Protein AF-A0A2G9Y124-F1 (afdb_monomer)

Sequence (92 aa):
MKGEYEKELEYFERSLKIAEELNTKMGIRIVLNNIGNVYGKWGEHEKALEYFKKSLRIAEELEDKGGISTLKMNIGSSYKLLGEVKRAEENI

pLDDT: mean 95.74, std 6.32, range [65.19, 98.88]

Foldseek 3Di:
DVVVLVVQLVVLVVQCVVCVVVVPLVSNLVSLQVNLVSCVVVLVLVSSLVSLVVSLVSCVVVVVPVSNVVSVVSNVVSVVSVVVVVVVVVVD

Structure (mmCIF, N/CA/C/O backbone):
data_AF-A0A2G9Y124-F1
#
_entry.id   AF-A0A2G9Y124-F1
#
loop_
_atom_site.group_PDB
_atom_site.id
_atom_site.type_symbol
_atom_site.label_atom_id
_atom_site.label_alt_id
_atom_site.label_comp_id
_atom_site.label_asym_id
_atom_site.label_entity_id
_atom_site.label_seq_id
_atom_site.pdbx_PDB_ins_code
_atom_site.Cartn_x
_atom_site.Cartn_y
_atom_site.Cartn_z
_atom_site.occupancy
_atom_site.B_iso_or_equiv
_atom_site.auth_seq_id
_atom_site.auth_comp_id
_atom_site.auth_asym_id
_atom_site.auth_atom_id
_atom_site.pdbx_PDB_model_num
ATOM 1 N N . MET A 1 1 ? 5.543 -0.860 19.390 1.00 70.69 1 MET A N 1
ATOM 2 C CA . MET A 1 1 ? 4.496 -0.827 18.349 1.00 70.69 1 MET A CA 1
ATOM 3 C C . MET A 1 1 ? 4.402 0.525 17.647 1.00 70.69 1 MET A C 1
ATOM 5 O O . MET A 1 1 ? 4.942 0.606 16.559 1.00 70.69 1 MET A O 1
ATOM 9 N N . LYS A 1 2 ? 3.833 1.605 18.223 1.00 79.19 2 LYS A N 1
ATOM 10 C CA . LYS A 1 2 ? 3.680 2.894 17.494 1.00 79.19 2 LYS A CA 1
ATOM 11 C C . LYS A 1 2 ? 4.983 3.415 16.853 1.00 79.19 2 LYS A C 1
ATOM 13 O O . LYS A 1 2 ? 5.030 3.618 15.648 1.00 79.19 2 LYS A O 1
ATOM 18 N N . GLY A 1 3 ? 6.059 3.520 17.637 1.00 88.62 3 GLY A N 1
ATOM 19 C CA . GLY A 1 3 ? 7.360 3.978 17.128 1.00 88.62 3 GLY A CA 1
ATOM 20 C C . GLY A 1 3 ? 8.063 3.005 16.168 1.00 88.62 3 GLY A C 1
ATOM 21 O O . GLY A 1 3 ? 8.951 3.413 15.427 1.00 88.62 3 GLY A O 1
ATOM 22 N N . GLU A 1 4 ? 7.678 1.725 16.146 1.00 93.69 4 GLU A N 1
ATOM 23 C CA . GLU A 1 4 ? 8.219 0.760 15.175 1.00 93.69 4 GLU A CA 1
ATOM 24 C C . GLU A 1 4 ? 7.576 0.969 13.805 1.00 93.69 4 GLU A C 1
ATOM 26 O O . GLU A 1 4 ? 8.284 0.965 12.803 1.00 93.69 4 GLU A O 1
ATOM 31 N N . TYR A 1 5 ? 6.265 1.230 13.767 1.00 95.81 5 TYR A N 1
ATOM 32 C CA . TYR A 1 5 ? 5.555 1.541 12.528 1.00 95.81 5 TYR A CA 1
ATOM 33 C C . TYR A 1 5 ? 5.987 2.881 11.932 1.00 95.81 5 TYR A C 1
ATOM 35 O O . TYR A 1 5 ? 6.194 2.959 10.727 1.00 95.81 5 TYR A O 1
ATOM 43 N N . GLU A 1 6 ? 6.190 3.917 12.752 1.00 96.44 6 GLU A N 1
ATOM 44 C CA . GLU A 1 6 ? 6.719 5.212 12.288 1.00 96.44 6 GLU A CA 1
ATOM 45 C C . GLU A 1 6 ? 8.103 5.053 11.645 1.00 96.44 6 GLU A C 1
ATOM 47 O O . GLU A 1 6 ? 8.348 5.561 10.551 1.00 96.44 6 GLU A O 1
ATOM 52 N N . LYS A 1 7 ? 8.985 4.267 12.273 1.00 96.94 7 LYS A N 1
ATOM 53 C CA . LYS A 1 7 ? 10.310 3.958 11.729 1.00 96.94 7 LYS A CA 1
ATOM 54 C C . LYS A 1 7 ? 10.231 3.130 10.440 1.00 96.94 7 LYS A C 1
ATOM 56 O O . LYS A 1 7 ? 10.977 3.391 9.502 1.00 96.94 7 LYS A O 1
ATOM 61 N N . GLU A 1 8 ? 9.351 2.129 10.378 1.00 97.38 8 GLU A N 1
ATOM 62 C CA . GLU A 1 8 ? 9.144 1.307 9.176 1.00 97.38 8 GLU A CA 1
ATOM 63 C C . GLU A 1 8 ? 8.619 2.155 8.001 1.00 97.38 8 GLU A C 1
ATOM 65 O O . GLU A 1 8 ? 9.117 2.024 6.880 1.00 97.38 8 GLU A O 1
ATOM 70 N N . LEU A 1 9 ? 7.685 3.078 8.262 1.00 98.25 9 LEU A N 1
ATOM 71 C CA . LEU A 1 9 ? 7.200 4.044 7.272 1.00 98.25 9 LEU A CA 1
ATOM 72 C C . LEU A 1 9 ? 8.320 4.952 6.769 1.00 98.25 9 LEU A C 1
ATOM 74 O O . LEU A 1 9 ? 8.465 5.085 5.559 1.00 98.25 9 LEU A O 1
ATOM 78 N N . GLU A 1 10 ? 9.157 5.500 7.652 1.00 98.12 10 GLU A N 1
ATOM 79 C CA . GLU A 1 10 ? 10.278 6.358 7.249 1.00 98.12 10 GLU A CA 1
ATOM 80 C C . GLU A 1 10 ? 11.229 5.640 6.271 1.00 98.12 10 GLU A C 1
ATOM 82 O O . GLU A 1 10 ? 11.671 6.215 5.270 1.00 98.12 10 GLU A O 1
ATOM 87 N N . TYR A 1 11 ? 11.527 4.357 6.511 1.00 98.25 11 TYR A N 1
ATOM 88 C CA . TYR A 1 11 ? 12.338 3.564 5.583 1.00 98.25 11 TYR A CA 1
ATOM 89 C C . TYR A 1 11 ? 11.652 3.367 4.229 1.00 98.25 11 TYR A C 1
ATOM 91 O O . TYR A 1 11 ? 12.306 3.500 3.189 1.00 98.25 11 TYR A O 1
ATOM 99 N N . PHE A 1 12 ? 10.352 3.065 4.216 1.00 98.50 12 PHE A N 1
ATOM 100 C CA . PHE A 1 12 ? 9.622 2.897 2.964 1.00 98.50 12 PHE A CA 1
ATOM 101 C C . PHE A 1 12 ? 9.417 4.217 2.214 1.00 98.50 12 PHE A C 1
ATOM 103 O O . PHE A 1 12 ? 9.517 4.214 0.994 1.00 98.50 12 PHE A O 1
ATOM 110 N N . GLU A 1 13 ? 9.234 5.350 2.888 1.00 98.00 13 GLU A N 1
ATOM 111 C CA . GLU A 1 13 ? 9.168 6.673 2.252 1.00 98.00 13 GLU A CA 1
ATOM 112 C C . GLU A 1 13 ? 10.488 7.033 1.559 1.00 98.00 13 GLU A C 1
ATOM 114 O O . GLU A 1 13 ? 10.494 7.474 0.407 1.00 98.00 13 GLU A O 1
ATOM 119 N N . ARG A 1 14 ? 11.631 6.758 2.202 1.00 98.44 14 ARG A N 1
ATOM 120 C CA . ARG A 1 14 ? 12.951 6.906 1.565 1.00 98.44 14 ARG A CA 1
ATOM 121 C C . ARG A 1 14 ? 13.097 5.980 0.355 1.00 98.44 14 ARG A C 1
ATOM 123 O O . ARG A 1 14 ? 13.591 6.408 -0.686 1.00 98.44 14 ARG A O 1
ATOM 130 N N . SER A 1 15 ? 12.645 4.729 0.467 1.00 98.31 15 SER A N 1
ATOM 131 C CA . SER A 1 15 ? 12.653 3.781 -0.654 1.00 98.31 15 SER A CA 1
ATOM 132 C C . SER A 1 15 ? 11.738 4.219 -1.800 1.00 98.31 15 SER A C 1
ATOM 134 O O . SER A 1 15 ? 12.076 3.982 -2.958 1.00 98.31 15 SER A O 1
ATOM 136 N N . LEU A 1 16 ? 10.593 4.835 -1.494 1.00 98.50 16 LEU A N 1
ATOM 137 C CA . LEU A 1 16 ? 9.649 5.350 -2.482 1.00 98.50 16 LEU A CA 1
ATOM 138 C C . LEU A 1 16 ? 10.300 6.477 -3.278 1.00 98.50 16 LEU A C 1
ATOM 140 O O . LEU A 1 16 ? 10.327 6.409 -4.503 1.00 98.50 16 LEU A O 1
ATOM 144 N N . LYS A 1 17 ? 10.922 7.430 -2.577 1.00 98.50 17 LYS A N 1
ATOM 145 C CA . LYS A 1 17 ? 11.651 8.539 -3.193 1.00 98.50 17 LYS A CA 1
ATOM 146 C C . LYS A 1 17 ? 12.742 8.050 -4.150 1.00 98.50 17 LYS A C 1
ATOM 148 O O . LYS A 1 17 ? 12.823 8.520 -5.277 1.00 98.50 17 LYS A O 1
ATOM 153 N N . ILE A 1 18 ? 13.540 7.063 -3.738 1.00 98.38 18 ILE A N 1
ATOM 154 C CA . ILE A 1 18 ? 14.575 6.475 -4.606 1.00 98.38 18 ILE A CA 1
ATOM 155 C C . ILE A 1 18 ? 13.941 5.799 -5.832 1.00 98.38 18 ILE A C 1
ATOM 157 O O . ILE A 1 18 ? 14.430 5.953 -6.949 1.00 98.38 18 ILE A O 1
ATOM 161 N N . ALA A 1 19 ? 12.848 5.052 -5.656 1.00 98.31 19 ALA A N 1
ATOM 162 C CA . ALA A 1 19 ? 12.170 4.394 -6.771 1.00 98.31 19 ALA A CA 1
ATOM 163 C C . ALA A 1 19 ? 11.581 5.398 -7.780 1.00 98.31 19 ALA A C 1
ATOM 165 O O . ALA A 1 19 ? 11.598 5.113 -8.981 1.00 98.31 19 ALA A O 1
ATOM 166 N N . GLU A 1 20 ? 11.097 6.551 -7.304 1.00 97.81 20 GLU A N 1
ATOM 167 C CA . GLU A 1 20 ? 10.639 7.688 -8.113 1.00 97.81 20 GLU A CA 1
ATOM 168 C C . GLU A 1 20 ? 11.798 8.371 -8.851 1.00 97.81 20 GLU A C 1
ATOM 170 O O . GLU A 1 20 ? 11.709 8.562 -10.061 1.00 97.81 20 GLU A O 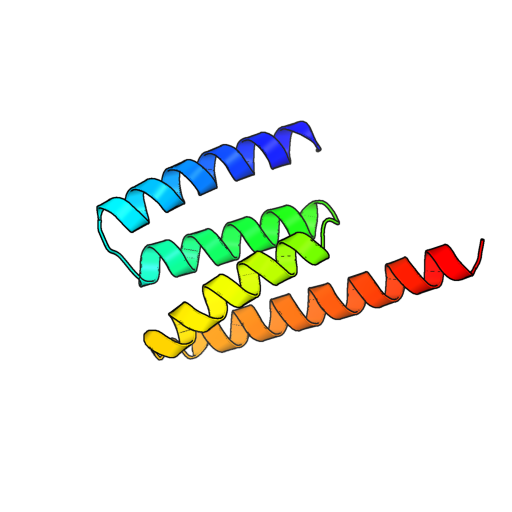1
ATOM 175 N N . GLU A 1 21 ? 12.913 8.656 -8.171 1.00 98.31 21 GLU A N 1
ATOM 176 C CA . GLU A 1 21 ? 14.127 9.227 -8.781 1.00 98.31 21 GLU A CA 1
ATOM 177 C C . GLU A 1 21 ? 14.686 8.325 -9.896 1.00 98.31 21 GLU A C 1
ATOM 179 O O . GLU A 1 21 ? 15.086 8.802 -10.960 1.00 98.31 21 GLU A O 1
ATOM 184 N N . LEU A 1 22 ? 14.649 7.006 -9.690 1.00 97.94 22 LEU A N 1
ATOM 185 C CA . LEU A 1 22 ? 15.049 6.007 -10.685 1.00 97.94 22 LEU A CA 1
ATOM 186 C C . LEU A 1 22 ? 13.965 5.724 -11.742 1.00 97.94 22 LEU A C 1
ATOM 188 O O . LEU A 1 22 ? 14.193 4.920 -12.645 1.00 97.94 22 LEU A O 1
ATOM 192 N N . ASN A 1 23 ? 12.789 6.355 -11.644 1.00 96.00 23 ASN A N 1
ATOM 193 C CA . ASN A 1 23 ? 11.639 6.158 -12.532 1.00 96.00 23 ASN A CA 1
ATOM 194 C C . ASN A 1 23 ? 11.199 4.684 -12.670 1.00 96.00 23 ASN A C 1
ATOM 196 O O . ASN A 1 23 ? 10.763 4.229 -13.731 1.00 96.00 23 ASN A O 1
ATOM 200 N N . THR A 1 24 ? 11.290 3.911 -11.584 1.00 97.69 24 THR A N 1
ATOM 201 C CA . THR A 1 24 ? 10.964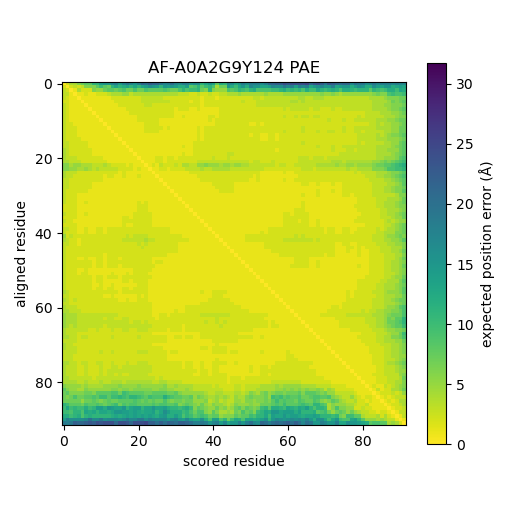 2.477 -11.589 1.00 97.69 24 THR A CA 1
ATOM 202 C C . THR A 1 24 ? 9.515 2.236 -11.163 1.00 97.69 24 THR A C 1
ATOM 204 O O . THR A 1 24 ? 9.197 2.126 -9.980 1.00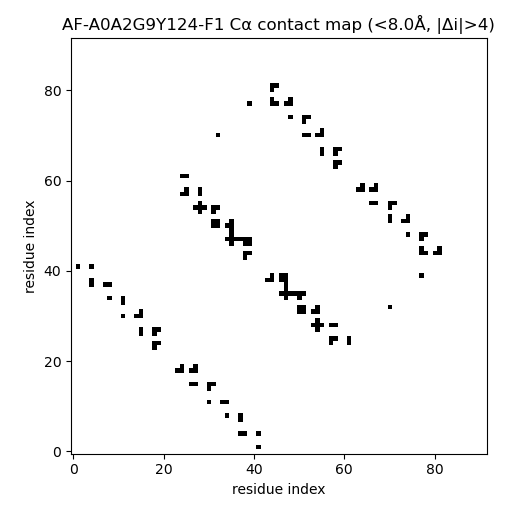 97.69 24 THR A O 1
ATOM 207 N N . LYS A 1 25 ? 8.601 2.074 -12.127 1.00 98.12 25 LYS A N 1
ATOM 208 C CA . LYS A 1 25 ? 7.185 1.781 -11.817 1.00 98.12 25 LYS A CA 1
ATOM 209 C C . LYS A 1 25 ? 7.014 0.547 -10.922 1.00 98.12 25 LYS A C 1
ATOM 211 O O . LYS A 1 25 ? 6.254 0.587 -9.960 1.00 98.12 25 LYS A O 1
ATOM 216 N N . MET A 1 26 ? 7.760 -0.530 -11.186 1.00 98.25 26 MET A N 1
ATOM 217 C CA . MET A 1 26 ? 7.698 -1.749 -10.369 1.00 98.25 26 MET A CA 1
ATOM 218 C C . MET A 1 26 ? 8.205 -1.519 -8.935 1.00 98.25 26 MET A C 1
ATOM 220 O O . MET A 1 26 ? 7.609 -2.029 -7.988 1.00 98.25 26 MET A O 1
ATOM 224 N N . GLY A 1 27 ? 9.258 -0.712 -8.758 1.00 98.44 27 GLY A N 1
ATOM 225 C CA . GLY A 1 27 ? 9.775 -0.340 -7.439 1.00 98.44 27 GLY A CA 1
ATOM 226 C C . GLY A 1 27 ? 8.765 0.487 -6.645 1.00 98.44 27 GLY A C 1
ATOM 227 O O . GLY A 1 27 ? 8.423 0.121 -5.522 1.00 98.44 27 GLY A O 1
ATOM 228 N N . ILE A 1 28 ? 8.204 1.531 -7.266 1.00 98.81 28 ILE A N 1
ATOM 229 C CA . ILE A 1 28 ? 7.146 2.370 -6.681 1.00 98.81 28 ILE A CA 1
ATOM 230 C C . ILE A 1 28 ? 5.962 1.495 -6.259 1.00 98.81 28 ILE A C 1
ATOM 232 O O . ILE A 1 28 ? 5.495 1.569 -5.122 1.00 98.81 28 ILE A O 1
ATOM 236 N N . ARG A 1 29 ? 5.517 0.596 -7.145 1.00 98.69 29 ARG A N 1
ATOM 237 C CA . ARG A 1 29 ? 4.445 -0.355 -6.855 1.00 98.69 29 ARG A CA 1
ATOM 238 C C . ARG A 1 29 ? 4.763 -1.199 -5.617 1.00 98.69 29 ARG A C 1
ATOM 240 O O . ARG A 1 29 ? 3.907 -1.315 -4.741 1.00 98.69 29 ARG A O 1
ATOM 247 N N . ILE A 1 30 ? 5.952 -1.811 -5.533 1.00 98.62 30 ILE A N 1
ATOM 248 C CA . ILE A 1 30 ? 6.374 -2.648 -4.385 1.00 98.62 30 ILE A CA 1
ATOM 249 C C . ILE A 1 30 ? 6.292 -1.860 -3.085 1.00 98.62 30 ILE A C 1
ATOM 251 O O . ILE A 1 30 ? 5.682 -2.327 -2.119 1.00 98.62 30 ILE A O 1
ATOM 255 N N . VAL A 1 31 ? 6.866 -0.662 -3.079 1.00 98.81 31 VAL A N 1
ATOM 256 C CA . VAL A 1 31 ? 6.963 0.159 -1.876 1.00 98.81 31 VAL A CA 1
ATOM 257 C C . VAL A 1 31 ? 5.586 0.625 -1.406 1.00 98.81 31 VAL A C 1
ATOM 259 O O . VAL A 1 31 ? 5.282 0.500 -0.222 1.00 98.81 31 VAL A O 1
ATOM 262 N N . LEU A 1 32 ? 4.707 1.061 -2.314 1.00 98.81 32 LEU A N 1
ATOM 263 C CA . LEU A 1 32 ? 3.341 1.464 -1.961 1.00 98.81 32 LEU A CA 1
ATOM 264 C C . LEU A 1 32 ? 2.546 0.321 -1.314 1.00 98.81 32 LEU A C 1
ATOM 266 O O . LEU A 1 32 ? 1.848 0.541 -0.327 1.00 98.81 32 LEU A O 1
ATOM 270 N N . ASN A 1 33 ? 2.675 -0.911 -1.819 1.00 98.75 33 ASN A N 1
ATOM 271 C CA . ASN A 1 33 ? 2.056 -2.074 -1.176 1.00 98.75 33 ASN A CA 1
ATOM 272 C C . ASN A 1 33 ? 2.589 -2.290 0.249 1.00 98.75 33 ASN A C 1
ATOM 274 O O . ASN A 1 33 ? 1.821 -2.587 1.161 1.00 98.75 33 ASN A O 1
ATOM 278 N N . ASN A 1 34 ? 3.895 -2.126 0.459 1.00 98.69 34 ASN A N 1
ATOM 279 C CA . ASN A 1 34 ? 4.491 -2.296 1.780 1.00 98.69 34 ASN A CA 1
ATOM 280 C C . ASN A 1 34 ? 4.024 -1.218 2.762 1.00 98.69 34 ASN A C 1
ATOM 282 O O . ASN A 1 34 ? 3.633 -1.566 3.871 1.00 98.69 34 ASN A O 1
ATOM 286 N N . ILE A 1 35 ? 3.946 0.047 2.340 1.00 98.81 35 ILE A N 1
ATOM 287 C CA . ILE A 1 35 ? 3.373 1.128 3.158 1.00 98.81 35 ILE A CA 1
ATOM 288 C C . ILE A 1 35 ? 1.922 0.805 3.544 1.00 98.81 35 ILE A C 1
ATOM 290 O O . ILE A 1 35 ? 1.547 0.923 4.711 1.00 98.81 35 ILE A O 1
ATOM 294 N N . GLY A 1 36 ? 1.119 0.320 2.589 1.00 98.62 36 GLY A N 1
ATOM 295 C CA . GLY A 1 36 ? -0.246 -0.133 2.864 1.00 98.62 36 GLY A CA 1
ATOM 296 C C . GLY A 1 36 ? -0.301 -1.233 3.930 1.00 98.62 36 GLY A C 1
ATOM 297 O O . GLY A 1 36 ? -1.123 -1.170 4.843 1.00 98.62 36 GLY A O 1
ATOM 298 N N . ASN A 1 37 ? 0.619 -2.202 3.880 1.00 98.50 37 ASN A N 1
ATOM 299 C CA . ASN A 1 37 ? 0.723 -3.247 4.901 1.00 98.50 37 ASN A CA 1
ATOM 300 C C . ASN A 1 37 ? 1.092 -2.690 6.282 1.00 98.50 37 ASN A C 1
ATOM 302 O O . ASN A 1 37 ? 0.550 -3.172 7.276 1.00 98.50 37 ASN A O 1
ATOM 306 N N . VAL A 1 38 ? 1.980 -1.693 6.370 1.00 98.44 38 VAL A N 1
ATOM 307 C CA . VAL A 1 38 ? 2.340 -1.064 7.655 1.00 98.44 38 VAL A CA 1
ATOM 308 C C . VAL A 1 38 ? 1.123 -0.394 8.284 1.00 98.44 38 VAL A C 1
ATOM 310 O O . VAL A 1 38 ? 0.797 -0.686 9.433 1.00 98.44 38 VAL A O 1
ATOM 313 N N . TYR A 1 39 ? 0.383 0.415 7.520 1.00 98.38 39 TYR A N 1
ATOM 314 C CA . TYR A 1 39 ? -0.860 1.016 8.013 1.00 98.38 39 TYR A CA 1
ATOM 315 C C . TYR A 1 39 ? -1.911 -0.034 8.387 1.00 98.38 39 TYR A C 1
ATOM 317 O O . TYR A 1 39 ? -2.579 0.105 9.408 1.00 98.38 39 TYR A O 1
ATOM 325 N N . GLY A 1 40 ? -2.018 -1.120 7.617 1.00 97.19 40 GLY A N 1
ATOM 326 C CA . GLY A 1 40 ? -2.910 -2.233 7.933 1.00 97.19 40 GLY A CA 1
ATOM 327 C C . GLY A 1 40 ? -2.581 -2.894 9.275 1.00 97.19 40 GLY A C 1
ATOM 328 O O . GLY A 1 40 ? -3.484 -3.111 10.078 1.00 97.19 40 GLY A O 1
ATOM 329 N N . LYS A 1 41 ? -1.295 -3.157 9.549 1.00 96.06 41 LYS A N 1
ATOM 330 C CA . LYS A 1 41 ? -0.824 -3.686 10.845 1.00 96.06 41 LYS A CA 1
ATOM 331 C C . LYS A 1 41 ? -1.067 -2.710 11.997 1.00 96.06 41 LYS A C 1
ATOM 333 O O . LYS A 1 41 ? -1.279 -3.144 13.122 1.00 96.06 41 LYS A O 1
ATOM 338 N N . TRP A 1 42 ? -1.032 -1.412 11.712 1.00 96.69 42 TRP A N 1
ATOM 339 C CA . TRP A 1 42 ? -1.289 -0.355 12.686 1.00 96.69 42 TRP A CA 1
ATOM 340 C C . TRP A 1 42 ? -2.797 -0.115 12.928 1.00 96.69 42 TRP A C 1
ATOM 342 O O . TRP A 1 42 ? -3.165 0.667 13.794 1.00 96.69 42 TRP A O 1
ATOM 352 N N . GLY A 1 43 ? -3.694 -0.784 12.197 1.00 95.00 43 GLY A N 1
ATOM 353 C CA . GLY A 1 43 ? -5.146 -0.572 12.314 1.00 95.00 43 GLY A CA 1
ATOM 354 C C . GLY A 1 43 ? -5.664 0.660 11.559 1.00 95.00 43 GLY A C 1
ATOM 355 O O . GLY A 1 43 ? -6.864 0.912 11.512 1.00 95.00 43 GLY A O 1
ATOM 356 N N . GLU A 1 44 ? -4.779 1.397 10.890 1.00 96.62 44 GLU A N 1
ATOM 357 C CA . GLU A 1 44 ? -5.084 2.575 10.073 1.00 96.62 44 GLU A CA 1
ATOM 358 C C . GLU A 1 44 ? -5.586 2.139 8.683 1.00 96.62 44 GLU A C 1
ATOM 360 O O . GLU A 1 44 ? -4.981 2.406 7.639 1.00 96.62 44 GLU A O 1
ATOM 365 N N . HIS A 1 45 ? -6.690 1.395 8.658 1.00 96.50 45 HIS A N 1
ATOM 366 C CA . HIS A 1 45 ? -7.168 0.698 7.464 1.00 96.50 45 HIS A CA 1
ATOM 367 C C . HIS A 1 45 ? -7.589 1.635 6.319 1.00 96.50 45 HIS A C 1
ATOM 369 O O . HIS A 1 45 ? -7.469 1.258 5.153 1.00 96.50 45 HIS A O 1
ATOM 375 N N . GLU A 1 46 ? -8.027 2.864 6.614 1.00 97.44 46 GLU A N 1
ATOM 376 C CA . GLU A 1 46 ? -8.327 3.865 5.578 1.00 97.44 46 GLU A CA 1
ATOM 377 C C . GLU A 1 46 ? -7.061 4.303 4.830 1.00 97.44 46 GLU A C 1
ATOM 379 O O . GLU A 1 46 ? -7.047 4.330 3.597 1.00 97.44 46 GLU A O 1
ATOM 384 N N . LYS A 1 47 ? -5.963 4.546 5.558 1.00 98.06 47 LYS A N 1
ATOM 385 C CA . LYS A 1 47 ? -4.656 4.852 4.957 1.00 98.06 47 LYS A CA 1
ATOM 386 C C . LYS A 1 47 ? -4.125 3.651 4.184 1.00 98.06 47 LYS A C 1
ATOM 388 O O . LYS A 1 47 ? -3.679 3.803 3.050 1.00 98.06 47 LYS A O 1
ATOM 393 N N . ALA A 1 48 ? -4.240 2.442 4.738 1.00 98.50 48 ALA A N 1
ATOM 394 C CA . ALA A 1 48 ? -3.843 1.218 4.043 1.00 98.50 48 ALA A CA 1
ATOM 395 C C . ALA A 1 48 ? -4.518 1.096 2.662 1.00 98.50 48 ALA A C 1
ATOM 397 O O . ALA A 1 48 ? -3.845 0.861 1.655 1.00 98.50 48 ALA A O 1
ATOM 398 N N . LEU A 1 49 ? -5.833 1.341 2.597 1.00 98.62 49 LEU A N 1
ATOM 399 C CA . LEU A 1 49 ? -6.598 1.343 1.348 1.00 98.62 49 LEU A CA 1
ATOM 400 C C . LEU A 1 49 ? -6.086 2.368 0.333 1.00 98.62 49 LEU A C 1
ATOM 402 O O . LEU A 1 49 ? -6.039 2.058 -0.859 1.00 98.62 49 LEU A O 1
ATOM 406 N N . GLU A 1 50 ? -5.718 3.573 0.769 1.00 98.69 50 GLU A N 1
ATOM 407 C CA . GLU A 1 50 ? -5.170 4.600 -0.119 1.00 98.69 50 GLU A CA 1
ATOM 408 C C . GLU A 1 50 ? -3.905 4.096 -0.830 1.00 98.69 50 GLU A C 1
ATOM 410 O O . GLU A 1 50 ? -3.807 4.151 -2.062 1.00 98.69 50 GLU A O 1
ATOM 415 N N . TYR A 1 51 ? -2.965 3.537 -0.067 1.00 98.81 51 TYR A N 1
ATOM 416 C CA . TYR A 1 51 ? -1.699 3.030 -0.591 1.00 98.81 51 TYR A CA 1
ATOM 417 C C . TYR A 1 51 ? -1.873 1.779 -1.455 1.00 98.81 51 TYR A C 1
ATOM 419 O O . TYR A 1 51 ? -1.294 1.705 -2.544 1.00 98.81 51 TYR A O 1
ATOM 427 N N . PHE A 1 52 ? -2.733 0.837 -1.056 1.00 98.81 52 PHE A N 1
ATOM 428 C CA . PHE A 1 52 ? -3.040 -0.325 -1.892 1.00 98.81 5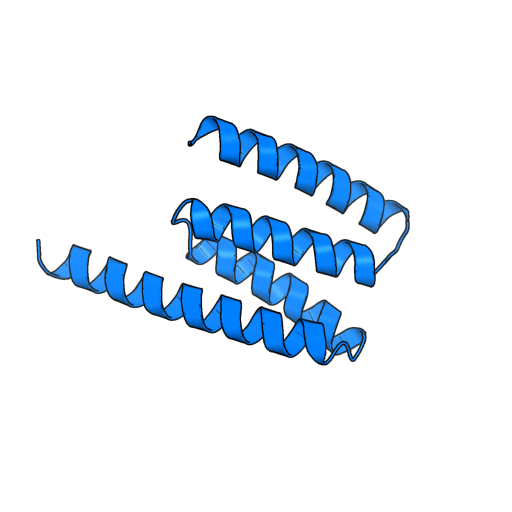2 PHE A CA 1
ATOM 429 C C . PHE A 1 52 ? -3.688 0.076 -3.221 1.00 98.81 52 PHE A C 1
ATOM 431 O O . PHE A 1 52 ? -3.330 -0.479 -4.257 1.00 98.81 52 PHE A O 1
ATOM 438 N N . LYS A 1 53 ? -4.582 1.075 -3.238 1.00 98.81 53 LYS A N 1
ATOM 439 C CA . LYS A 1 53 ? -5.185 1.584 -4.483 1.00 98.81 53 LYS A CA 1
ATOM 440 C C . LYS A 1 53 ? -4.166 2.280 -5.384 1.00 98.81 53 LYS A C 1
ATOM 442 O O . LYS A 1 53 ? -4.221 2.093 -6.597 1.00 98.81 53 LYS A O 1
ATOM 447 N N . LYS A 1 54 ? -3.229 3.055 -4.821 1.00 98.75 54 LYS A N 1
ATOM 448 C CA . LYS A 1 54 ? -2.112 3.638 -5.591 1.00 98.75 54 LYS A CA 1
ATOM 449 C C . LYS A 1 54 ? -1.249 2.534 -6.213 1.00 98.75 54 LYS A C 1
ATOM 451 O O . LYS A 1 54 ? -0.993 2.570 -7.411 1.00 98.75 54 LYS A O 1
ATOM 456 N N . SER A 1 55 ? -0.881 1.522 -5.425 1.00 98.81 55 SER A N 1
ATOM 457 C CA . SER A 1 55 ? -0.126 0.358 -5.900 1.00 98.81 55 SER A CA 1
ATOM 458 C C . SER A 1 55 ? -0.882 -0.436 -6.973 1.00 98.81 55 SER A C 1
ATOM 460 O O . SER A 1 55 ? -0.256 -0.933 -7.905 1.00 98.81 55 SER A O 1
ATOM 462 N N . LEU A 1 56 ? -2.208 -0.575 -6.852 1.00 98.88 56 LEU A N 1
ATOM 463 C CA . LEU A 1 56 ? -3.032 -1.342 -7.792 1.00 98.88 56 LEU A CA 1
ATOM 464 C C . LEU A 1 56 ? -3.046 -0.701 -9.174 1.00 98.88 56 LEU A C 1
ATOM 466 O O . LEU A 1 56 ? -2.816 -1.408 -10.146 1.00 98.88 56 LEU A O 1
ATOM 470 N N . ARG A 1 57 ? -3.215 0.624 -9.254 1.00 98.81 57 ARG A N 1
ATOM 471 C CA . ARG A 1 57 ? -3.165 1.339 -10.539 1.00 98.81 57 ARG A CA 1
ATOM 472 C C . ARG A 1 57 ? -1.856 1.084 -11.282 1.00 98.81 57 A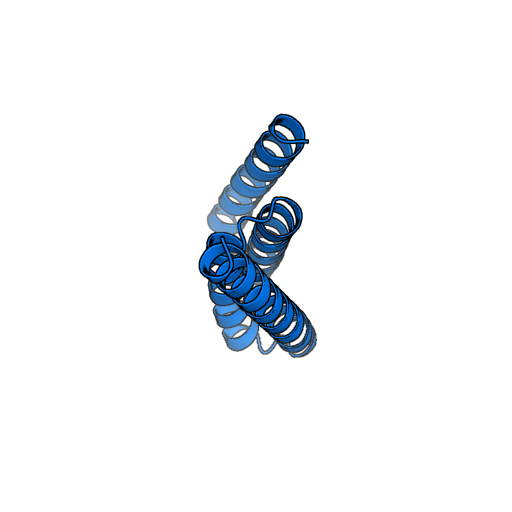RG A C 1
ATOM 474 O O . ARG A 1 57 ? -1.868 0.801 -12.471 1.00 98.81 57 ARG A O 1
ATOM 481 N N . ILE A 1 58 ? -0.728 1.102 -10.571 1.00 98.75 58 ILE A N 1
ATOM 482 C CA . ILE A 1 58 ? 0.576 0.838 -11.190 1.00 98.75 58 ILE A CA 1
ATOM 483 C C . ILE A 1 58 ? 0.708 -0.637 -11.594 1.00 98.75 58 ILE A C 1
ATOM 485 O O . ILE A 1 58 ? 1.264 -0.935 -12.644 1.00 98.75 58 ILE A O 1
ATOM 489 N N . ALA A 1 59 ? 0.192 -1.571 -10.791 1.00 98.81 59 ALA A N 1
ATOM 490 C CA . ALA A 1 59 ? 0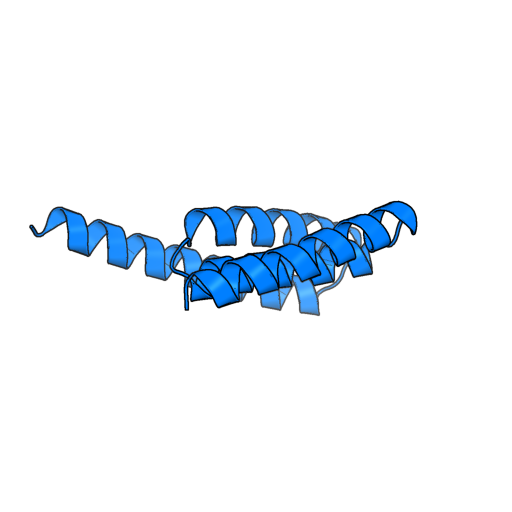.181 -2.986 -11.159 1.00 98.81 59 ALA A CA 1
ATOM 491 C C . ALA A 1 59 ? -0.659 -3.244 -12.426 1.00 98.81 59 ALA A C 1
ATOM 493 O O . ALA A 1 59 ? -0.263 -4.055 -13.256 1.00 98.81 59 ALA A O 1
ATOM 494 N N . GLU A 1 60 ? -1.777 -2.530 -12.595 1.00 98.69 60 GLU A N 1
ATOM 495 C CA . GLU A 1 60 ? -2.606 -2.555 -13.808 1.00 98.69 60 GLU A CA 1
ATOM 496 C C . GLU A 1 60 ? -1.857 -1.985 -15.020 1.00 98.69 60 GLU A C 1
ATOM 498 O O . GLU A 1 60 ? -1.843 -2.625 -16.067 1.00 98.69 60 GLU A O 1
ATOM 503 N N . GLU A 1 61 ? -1.159 -0.855 -14.871 1.00 98.50 61 GLU A N 1
ATOM 504 C CA . GLU A 1 61 ? -0.304 -0.287 -15.929 1.00 98.50 61 GLU A CA 1
ATOM 505 C C . GLU A 1 61 ? 0.847 -1.213 -16.353 1.00 98.50 61 GLU A C 1
ATOM 507 O O . GLU A 1 61 ? 1.312 -1.138 -17.488 1.00 98.50 61 GLU A O 1
ATOM 512 N N . LEU A 1 62 ? 1.342 -2.047 -15.434 1.00 98.38 62 LEU A N 1
ATOM 513 C CA . LEU A 1 62 ? 2.428 -3.002 -15.671 1.00 98.38 62 LEU A CA 1
ATOM 514 C C . LEU A 1 62 ? 1.939 -4.385 -16.121 1.00 98.38 62 LEU A C 1
ATOM 516 O O . LEU A 1 62 ? 2.767 -5.262 -16.355 1.00 98.38 62 LEU A O 1
ATOM 520 N N . GLU A 1 63 ? 0.623 -4.606 -16.176 1.00 98.44 63 GLU A N 1
ATOM 521 C CA . GLU A 1 63 ? 0.012 -5.924 -16.389 1.00 98.44 63 GLU A CA 1
ATOM 522 C C . GLU A 1 63 ? 0.498 -7.004 -15.388 1.00 98.44 63 GLU A C 1
ATOM 524 O O . GLU A 1 63 ? 0.490 -8.206 -15.671 1.00 98.44 63 GLU A O 1
ATOM 529 N N . ASP A 1 64 ? 0.883 -6.592 -14.172 1.00 98.31 64 ASP A N 1
ATOM 530 C CA . ASP A 1 64 ? 1.348 -7.471 -13.092 1.00 98.31 64 ASP A CA 1
ATOM 531 C C . ASP A 1 64 ? 0.163 -8.210 -12.452 1.00 98.31 64 ASP A C 1
ATOM 533 O O . ASP A 1 64 ? -0.373 -7.825 -11.409 1.00 98.31 64 ASP A O 1
ATOM 537 N N . LYS A 1 65 ? -0.265 -9.308 -13.084 1.00 98.44 65 LYS A N 1
ATOM 538 C CA . LYS A 1 65 ? -1.404 -10.124 -12.625 1.00 98.44 65 LYS A CA 1
ATOM 539 C C . LYS A 1 65 ? -1.237 -10.628 -11.186 1.00 98.44 65 LYS A C 1
ATOM 541 O O . LYS A 1 65 ? -2.218 -10.679 -10.441 1.00 98.44 65 LYS A O 1
ATOM 546 N N . GLY A 1 66 ? -0.012 -10.979 -10.786 1.00 98.19 66 GLY A N 1
ATOM 547 C CA . GLY A 1 66 ? 0.287 -11.439 -9.427 1.00 98.19 66 GLY A CA 1
ATOM 548 C C . GLY A 1 66 ? 0.142 -10.313 -8.402 1.00 98.19 66 GLY A C 1
ATOM 549 O O . GLY A 1 66 ? -0.511 -10.484 -7.364 1.00 98.19 66 GLY A O 1
ATOM 550 N N . GLY A 1 67 ? 0.674 -9.134 -8.729 1.00 98.06 67 GLY A N 1
ATOM 551 C CA . GLY A 1 67 ? 0.509 -7.914 -7.947 1.00 98.06 67 GLY A CA 1
ATOM 552 C C . GLY A 1 67 ? -0.955 -7.500 -7.815 1.00 98.06 67 GLY A C 1
ATOM 553 O O . GLY A 1 67 ? -1.414 -7.244 -6.703 1.00 98.06 67 GLY A O 1
ATOM 554 N N . ILE A 1 68 ? -1.720 -7.521 -8.911 1.00 98.88 68 ILE A N 1
ATOM 555 C CA . ILE A 1 68 ? -3.158 -7.205 -8.918 1.00 98.88 68 ILE A CA 1
ATOM 556 C C . ILE A 1 68 ? -3.930 -8.133 -7.976 1.00 98.88 68 ILE A C 1
ATOM 558 O O . ILE A 1 68 ? -4.724 -7.658 -7.162 1.00 98.88 68 ILE A O 1
ATOM 562 N N . SER A 1 69 ? -3.695 -9.448 -8.053 1.00 98.62 69 SER A N 1
ATOM 563 C CA . SER A 1 69 ? -4.358 -10.421 -7.173 1.00 98.62 69 SER A CA 1
ATOM 564 C C . SER A 1 69 ? -4.050 -10.146 -5.699 1.00 98.62 69 SER A C 1
ATOM 566 O O . SER A 1 69 ? -4.960 -10.089 -4.869 1.00 98.62 69 SER A O 1
ATOM 568 N N . THR A 1 70 ? -2.774 -9.916 -5.380 1.00 98.62 70 THR A N 1
ATOM 569 C CA . THR A 1 70 ? -2.320 -9.609 -4.014 1.00 98.62 70 THR A CA 1
ATOM 570 C C . THR A 1 70 ? -2.977 -8.335 -3.482 1.00 98.62 70 THR A C 1
ATOM 572 O O . THR A 1 70 ? -3.510 -8.313 -2.374 1.00 98.62 70 THR A O 1
ATOM 575 N N . LEU A 1 71 ? -3.001 -7.276 -4.290 1.00 98.75 71 LEU A N 1
ATOM 576 C CA . LEU A 1 71 ? -3.545 -5.979 -3.894 1.00 98.75 71 LEU A CA 1
ATOM 577 C C . LEU A 1 71 ? -5.060 -6.021 -3.703 1.00 98.75 71 LEU A C 1
ATOM 579 O O . LEU A 1 71 ? -5.568 -5.433 -2.750 1.00 98.75 71 LEU A O 1
ATOM 583 N N . LYS A 1 72 ? -5.789 -6.759 -4.547 1.00 98.69 72 LYS A N 1
ATOM 584 C CA . LYS A 1 72 ? -7.234 -6.966 -4.369 1.00 98.69 72 LYS A CA 1
ATOM 585 C C . LYS A 1 72 ? -7.550 -7.714 -3.074 1.00 98.69 72 LYS A C 1
ATOM 587 O O . LYS A 1 72 ? -8.490 -7.332 -2.379 1.00 98.69 72 LYS A O 1
ATOM 592 N N . MET A 1 73 ? -6.751 -8.721 -2.717 1.00 98.62 73 MET A N 1
ATOM 593 C CA . MET A 1 73 ? -6.891 -9.430 -1.441 1.00 98.62 73 MET A CA 1
ATOM 594 C C . MET A 1 73 ? -6.650 -8.495 -0.246 1.00 98.62 73 MET A C 1
ATOM 596 O O . MET A 1 73 ? -7.462 -8.463 0.680 1.00 98.62 73 MET A O 1
ATOM 600 N N . ASN A 1 74 ? -5.592 -7.680 -0.296 1.00 98.56 74 ASN A N 1
ATOM 601 C CA . ASN A 1 74 ? -5.282 -6.708 0.755 1.00 98.56 74 ASN A CA 1
ATOM 602 C C . ASN A 1 74 ? -6.394 -5.660 0.919 1.00 98.56 74 ASN A C 1
ATOM 604 O O . ASN A 1 74 ? -6.840 -5.406 2.035 1.00 98.56 74 ASN A O 1
ATOM 608 N N . ILE A 1 75 ? -6.909 -5.116 -0.189 1.00 98.62 75 ILE A N 1
ATOM 609 C CA . ILE A 1 75 ? -8.035 -4.170 -0.192 1.00 98.62 75 ILE A CA 1
ATOM 610 C C . ILE A 1 75 ? -9.292 -4.802 0.417 1.00 98.62 75 ILE A C 1
ATOM 612 O O . ILE A 1 75 ? -9.945 -4.181 1.256 1.00 98.62 75 ILE A O 1
ATOM 616 N N . GLY A 1 76 ? -9.625 -6.036 0.026 1.00 98.12 76 GLY A N 1
ATOM 617 C CA . GLY A 1 76 ? -10.765 -6.764 0.586 1.00 98.12 76 GLY A CA 1
ATOM 618 C C . GLY A 1 76 ? -10.636 -6.974 2.096 1.00 98.12 76 GLY A C 1
ATOM 619 O O . GLY A 1 76 ? -11.592 -6.742 2.835 1.00 98.12 76 GLY A O 1
ATOM 620 N N . SER A 1 77 ? -9.436 -7.334 2.562 1.00 97.88 77 SER A N 1
ATOM 621 C CA . SER A 1 77 ? -9.132 -7.471 3.990 1.00 97.88 77 SER A CA 1
ATOM 622 C C . SER A 1 77 ? -9.304 -6.147 4.745 1.00 97.88 77 SER A C 1
ATOM 624 O O . SER A 1 77 ? -9.991 -6.103 5.765 1.00 97.88 77 SER A O 1
ATOM 626 N N . SER A 1 78 ? -8.775 -5.038 4.214 1.00 97.62 78 SER A N 1
ATOM 627 C CA . SER A 1 78 ? -8.935 -3.715 4.834 1.00 97.62 78 SER A CA 1
ATOM 628 C C . SER A 1 78 ? -10.397 -3.264 4.897 1.00 97.62 78 SER A C 1
ATOM 630 O O . SER A 1 78 ? -10.814 -2.717 5.914 1.00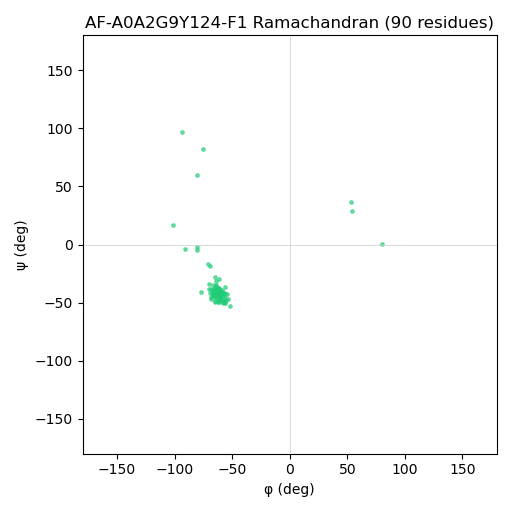 97.62 78 SER A O 1
ATOM 632 N N . TYR A 1 79 ? -11.202 -3.525 3.859 1.00 97.19 79 TYR A N 1
ATOM 633 C CA . TYR A 1 79 ? -12.637 -3.221 3.893 1.00 97.19 79 TYR A CA 1
ATOM 634 C C . TYR A 1 79 ? -13.392 -4.035 4.943 1.00 97.19 79 TYR A C 1
ATOM 636 O O . TYR A 1 79 ? -14.249 -3.482 5.634 1.00 97.19 79 TYR A O 1
ATOM 644 N N . LYS A 1 80 ? -13.070 -5.327 5.084 1.00 96.88 80 LYS A N 1
ATOM 645 C CA . LYS A 1 80 ? -13.659 -6.177 6.122 1.00 96.88 80 LYS A CA 1
ATOM 646 C C . LYS A 1 80 ? -13.386 -5.598 7.514 1.00 96.88 80 LYS A C 1
ATOM 648 O O . LYS A 1 80 ? -14.329 -5.398 8.273 1.00 96.88 80 LYS A O 1
ATOM 653 N N . LEU A 1 81 ? -12.126 -5.276 7.808 1.00 95.06 81 LEU A N 1
ATOM 654 C CA . LEU A 1 81 ? -11.721 -4.741 9.111 1.00 95.06 81 LEU A CA 1
ATOM 655 C C . LEU A 1 81 ? -12.354 -3.371 9.397 1.00 95.06 81 LEU A C 1
ATOM 657 O O . LEU A 1 81 ? -12.845 -3.148 10.496 1.00 95.06 81 LEU A O 1
ATOM 661 N N . LEU A 1 82 ? -12.447 -2.480 8.403 1.00 93.44 82 LEU A N 1
ATOM 662 C CA . LEU A 1 82 ? -13.168 -1.205 8.553 1.00 93.44 82 LEU A CA 1
ATOM 663 C C . LEU A 1 82 ? -14.645 -1.396 8.902 1.00 93.44 82 LEU A C 1
ATOM 665 O O . LEU A 1 82 ? -15.185 -0.653 9.717 1.00 93.44 82 LEU A O 1
ATOM 669 N N . GLY A 1 83 ? -15.307 -2.375 8.283 1.00 92.12 83 GLY A N 1
ATOM 670 C CA . GLY A 1 83 ? -16.696 -2.699 8.598 1.00 92.12 83 GLY A CA 1
ATOM 671 C C . GLY A 1 83 ? -16.867 -3.236 10.020 1.00 92.12 83 GLY A C 1
ATOM 672 O O . GLY A 1 83 ? -17.844 -2.901 10.683 1.00 92.12 83 GLY A O 1
ATOM 673 N N . GLU A 1 84 ? -15.919 -4.043 10.498 1.00 90.69 84 GLU A N 1
ATOM 674 C CA . GLU A 1 84 ? -15.908 -4.558 11.872 1.00 90.69 84 GLU A CA 1
ATOM 675 C C . GLU A 1 84 ? -15.682 -3.438 12.899 1.00 90.69 84 GLU A C 1
ATOM 677 O O . GLU A 1 84 ? -16.418 -3.376 13.882 1.00 90.69 84 GLU A O 1
ATOM 682 N N . VAL A 1 85 ? -14.747 -2.515 12.638 1.00 85.25 85 VAL A N 1
ATOM 683 C CA . VAL A 1 85 ? -14.485 -1.348 13.502 1.00 85.25 85 VAL A CA 1
ATOM 684 C C . VAL A 1 85 ? -15.718 -0.452 13.612 1.00 85.25 85 VAL A C 1
ATOM 686 O O . VAL A 1 85 ? -16.159 -0.167 14.720 1.00 85.25 85 VAL A O 1
ATOM 689 N N . LYS A 1 86 ? -16.341 -0.086 12.484 1.00 85.56 86 LYS A N 1
ATOM 690 C CA . LYS A 1 86 ? -17.541 0.771 12.490 1.00 85.56 86 LYS A CA 1
ATOM 691 C C . LYS A 1 86 ? -18.700 0.148 13.264 1.00 85.56 86 LYS A C 1
ATOM 693 O O . LYS A 1 86 ? -19.343 0.819 14.059 1.00 85.56 86 LYS A O 1
ATOM 698 N N . ARG A 1 87 ? -18.932 -1.158 13.087 1.00 87.31 87 ARG A N 1
ATOM 699 C CA . ARG A 1 87 ? -19.951 -1.878 13.866 1.00 87.31 87 ARG A CA 1
ATOM 700 C C . ARG A 1 87 ? -19.634 -1.887 15.356 1.00 87.31 87 ARG A C 1
ATOM 702 O O . ARG A 1 87 ? -20.557 -1.838 16.157 1.00 87.31 87 ARG A O 1
ATOM 709 N N . ALA A 1 88 ? -18.365 -2.006 15.743 1.00 82.50 88 ALA A N 1
ATOM 710 C CA . ALA A 1 88 ? -17.989 -1.966 17.151 1.00 82.50 88 ALA A CA 1
ATOM 711 C C . ALA A 1 88 ? -18.277 -0.589 17.765 1.00 82.50 88 ALA A C 1
ATOM 713 O O . ALA A 1 88 ? -18.814 -0.539 18.863 1.00 82.50 88 ALA A O 1
ATOM 714 N N . GLU A 1 89 ? -17.990 0.499 17.045 1.00 85.62 89 GLU A N 1
ATOM 715 C CA . GLU A 1 89 ? -18.252 1.878 17.484 1.00 85.62 89 GLU A CA 1
ATOM 716 C C . G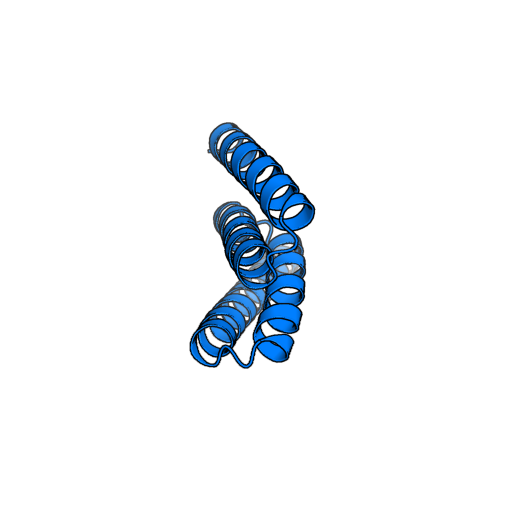LU A 1 89 ? -19.750 2.203 17.601 1.00 85.62 89 GLU A C 1
ATOM 718 O O . GLU A 1 89 ? -20.146 2.922 18.511 1.00 85.62 89 GLU A O 1
ATOM 723 N N . GLU A 1 90 ? -20.594 1.649 16.725 1.00 83.12 90 GLU A N 1
ATOM 724 C CA . GLU A 1 90 ? -22.057 1.833 16.763 1.00 83.12 90 GLU A CA 1
ATOM 725 C C . GLU A 1 90 ? -22.748 1.110 17.938 1.00 83.12 90 GLU A C 1
ATOM 727 O O . GLU A 1 90 ? -23.903 1.404 18.241 1.00 83.12 90 GLU A O 1
ATOM 732 N N . ASN A 1 91 ? -22.074 0.152 18.587 1.00 72.62 91 ASN A N 1
ATOM 733 C CA . ASN A 1 91 ? -22.628 -0.673 19.670 1.00 72.62 91 ASN A CA 1
ATOM 734 C C . ASN A 1 91 ? -22.193 -0.220 21.085 1.00 72.62 91 ASN A C 1
ATOM 736 O O . ASN A 1 91 ? -22.303 -1.008 22.030 1.00 72.62 91 ASN A O 1
ATOM 740 N N . ILE A 1 92 ? -21.688 1.011 21.233 1.00 65.19 92 ILE A N 1
ATOM 741 C CA . ILE A 1 92 ? -21.253 1.629 22.505 1.00 65.19 92 ILE A CA 1
ATOM 742 C C . ILE A 1 92 ? -22.232 2.740 22.890 1.00 65.19 92 ILE A C 1
ATOM 744 O O . ILE A 1 92 ? -22.574 2.820 24.092 1.00 65.19 92 ILE A O 1
#

Secondary structure (DSSP, 8-state):
-HHHHHHHHHHHHHHHHHHHHTT-HHHHHHHHHHHHHHHHHTT-HHHHHHHHHHHHHHHHHTT-HHHHHHHHHHHHHHHHHHHHHHHHHHT-

Solvent-accessible surface area (backbone atoms only — not comparable to full-atom values): 4751 Å² total; per-residue (Å²): 106,74,72,54,51,55,51,53,46,52,54,41,53,56,51,33,52,52,20,56,76,68,66,34,64,70,50,35,25,54,36,29,41,50,49,13,49,50,29,45,78,71,66,41,30,71,61,12,44,55,28,29,53,58,18,35,55,47,20,59,77,68,66,35,62,69,54,37,54,53,35,53,52,52,44,53,51,35,52,52,51,50,53,53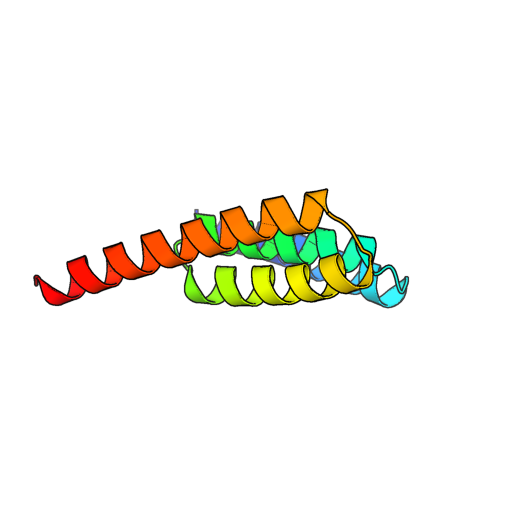,51,53,55,55,65,77,74,114

Nearest PDB structures (foldseek):
  6hc2-assembly4_S  TM=9.259E-01  e=1.804E-04  Homo sapiens
  6hc2-assembly1_C  TM=9.212E-01  e=2.425E-04  Homo sapiens
  2n8i-assembly1_A  TM=9.420E-01  e=2.730E-04  synthetic construct
  3ro2-assembly1_A  TM=8.937E-01  e=3.895E-04  Mus musculus
  8j07-assembly1_d3  TM=8.488E-01  e=3.283E-03  Homo sapiens

Radius of gyration: 14.2 Å; Cα contacts (8 Å, |Δi|>4): 85; chains: 1; bounding box: 38×21×39 Å

Mean predicted aligned error: 3.07 Å